Protein AF-A0A7V6V435-F1 (afdb_monomer_lite)

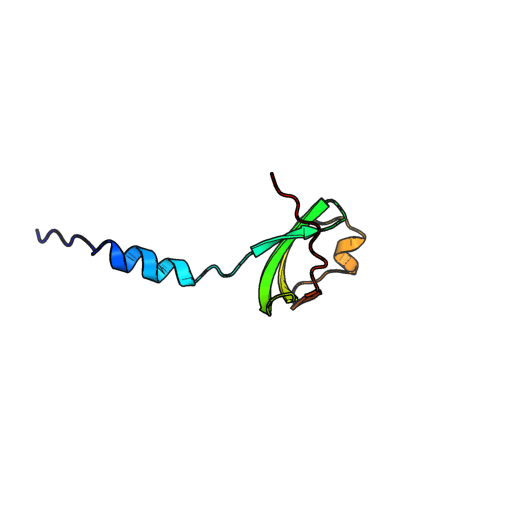Radius of gyration: 17.3 Å; chains: 1; bounding box: 35×49×34 Å

Foldseek 3Di:
DDDDDPDVVVVVVVVVPCLWDWDQDPQRWIFTWHDPDPFKTATQGTPGDDPVVPVVDDHRDIDRDPDPPPDD

Sequence (72 aa):
MILYIEDPTQLFAHDEKDKNVYLSLPSGGVVCAEPLSSREYSICSVISTDPRDYMLIQPGDRLEVTLKKITK

Structure (mmCIF, N/CA/C/O backbone):
data_AF-A0A7V6V435-F1
#
_entry.id   AF-A0A7V6V435-F1
#
loop_
_atom_site.group_PDB
_atom_site.id
_atom_site.type_symbol
_atom_site.label_atom_id
_atom_site.label_alt_id
_atom_site.label_comp_id
_atom_site.label_asym_id
_atom_site.label_entity_id
_atom_site.label_seq_id
_atom_site.pdbx_PDB_ins_code
_atom_site.Cartn_x
_atom_site.Cartn_y
_atom_site.Cartn_z
_atom_site.occupancy
_atom_site.B_iso_or_equiv
_atom_site.auth_seq_id
_atom_site.auth_comp_id
_atom_site.auth_asym_id
_atom_site.auth_atom_id
_atom_site.pdbx_PDB_model_num
ATOM 1 N N . MET A 1 1 ? -23.719 39.732 16.666 1.00 50.62 1 MET A N 1
ATOM 2 C CA . MET A 1 1 ? -22.703 38.765 16.207 1.00 50.62 1 MET A CA 1
ATOM 3 C C . MET A 1 1 ? -22.703 37.625 17.204 1.00 50.62 1 MET A C 1
ATOM 5 O O . MET A 1 1 ? -22.394 37.869 18.361 1.00 50.62 1 MET A O 1
ATOM 9 N N . ILE A 1 2 ? -23.179 36.448 16.808 1.00 51.12 2 ILE A N 1
ATOM 10 C CA . ILE A 1 2 ? -23.186 35.272 17.684 1.00 51.12 2 ILE A CA 1
ATOM 11 C C . ILE A 1 2 ? -21.853 34.564 17.444 1.00 51.12 2 ILE A C 1
ATOM 13 O O . ILE A 1 2 ? -21.571 34.171 16.316 1.00 51.12 2 ILE A O 1
ATOM 17 N N . LEU A 1 3 ? -21.014 34.482 18.474 1.00 53.78 3 LEU A N 1
ATOM 18 C CA . LEU A 1 3 ? -19.783 33.697 18.446 1.00 53.78 3 LEU A CA 1
ATOM 19 C C . LEU A 1 3 ? -20.166 32.253 18.765 1.00 53.78 3 LEU A C 1
ATOM 21 O O . LEU A 1 3 ? -20.403 31.911 19.920 1.00 53.78 3 LEU A O 1
ATOM 25 N N . TYR A 1 4 ? -20.301 31.440 17.721 1.00 65.69 4 TYR A N 1
ATOM 26 C CA . TYR A 1 4 ? -20.457 29.998 17.849 1.00 65.69 4 TYR A CA 1
ATOM 27 C C . TYR A 1 4 ? -19.057 29.398 17.968 1.00 65.69 4 TYR A C 1
ATOM 29 O O . TYR A 1 4 ? -18.285 29.422 17.012 1.00 65.69 4 TYR A O 1
ATOM 37 N N . ILE A 1 5 ? -18.701 28.964 19.174 1.00 67.75 5 ILE A N 1
ATOM 38 C CA . ILE A 1 5 ? -17.463 28.230 19.426 1.00 67.75 5 ILE A CA 1
ATOM 39 C C . ILE A 1 5 ? -17.861 26.763 19.357 1.00 67.75 5 ILE A C 1
ATOM 41 O O . ILE A 1 5 ? -18.595 26.289 20.224 1.00 67.75 5 ILE A O 1
ATOM 45 N N . GLU A 1 6 ? -17.451 26.086 18.287 1.00 63.78 6 GLU A N 1
ATOM 46 C CA . GLU A 1 6 ? -17.654 24.646 18.155 1.00 63.78 6 GLU A CA 1
ATOM 47 C C . GLU A 1 6 ? -17.014 23.924 19.342 1.00 63.78 6 GLU A C 1
ATOM 49 O O . GLU A 1 6 ? -15.896 24.235 19.764 1.00 63.78 6 GLU A O 1
ATOM 54 N N . ASP A 1 7 ? -17.766 22.983 19.907 1.00 64.94 7 ASP A N 1
ATOM 55 C CA . ASP A 1 7 ? -17.321 22.163 21.022 1.00 64.94 7 ASP A CA 1
ATOM 56 C C . ASP A 1 7 ? -16.131 21.313 20.534 1.00 64.94 7 ASP A C 1
ATOM 58 O O . ASP A 1 7 ? -16.271 20.604 19.532 1.00 64.94 7 ASP A O 1
ATOM 62 N N . PRO A 1 8 ? -14.948 21.361 21.179 1.00 62.47 8 PRO A N 1
ATOM 63 C CA . PRO A 1 8 ? -13.742 20.682 20.690 1.00 62.47 8 PRO A CA 1
ATOM 64 C C . PRO A 1 8 ? -13.923 19.167 20.543 1.00 62.47 8 PRO A C 1
ATOM 66 O O . PRO A 1 8 ? -13.167 18.518 19.828 1.00 62.47 8 PRO A O 1
ATOM 69 N N . THR A 1 9 ? -14.947 18.602 21.181 1.00 63.47 9 THR A N 1
ATOM 70 C CA . THR A 1 9 ? -15.355 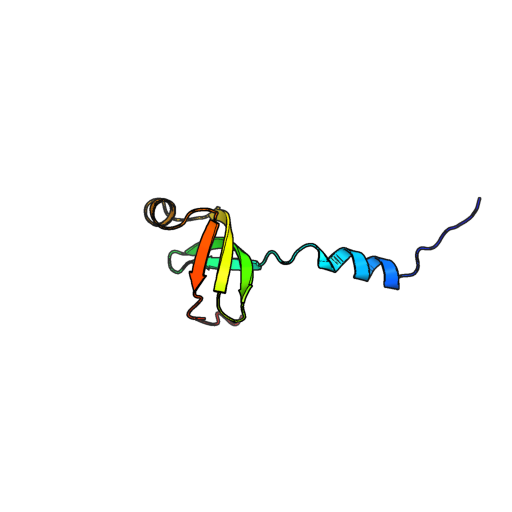17.202 21.042 1.00 63.47 9 THR A CA 1
ATOM 71 C C . THR A 1 9 ? -15.922 16.855 19.658 1.00 63.47 9 THR A C 1
ATOM 73 O O . THR A 1 9 ? -15.777 15.715 19.221 1.00 63.47 9 THR A O 1
ATOM 76 N N . GLN A 1 10 ? -16.502 17.812 18.924 1.00 58.53 10 GLN A N 1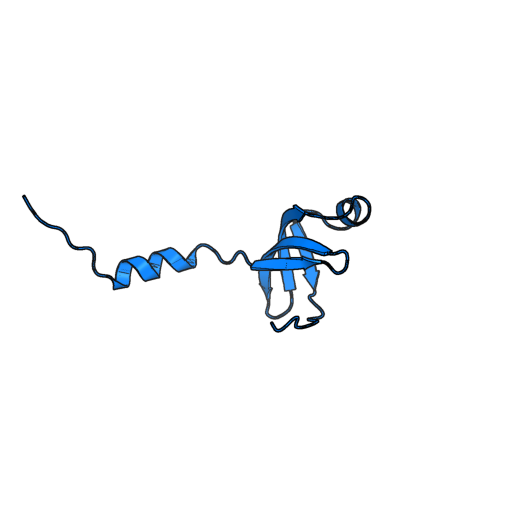
ATOM 77 C CA . GLN A 1 10 ? -17.025 17.590 17.568 1.00 58.53 10 GLN A CA 1
ATOM 78 C C . GLN A 1 10 ? -15.927 17.537 16.499 1.00 58.53 10 GLN A C 1
ATOM 80 O O . GLN A 1 10 ? -16.097 16.841 15.498 1.00 58.53 10 GLN A O 1
ATOM 85 N N . LEU A 1 11 ? -14.783 18.190 16.733 1.00 57.69 11 LEU A N 1
ATOM 86 C CA . LEU A 1 11 ? -13.613 18.102 15.851 1.00 57.69 11 LEU A CA 1
ATOM 87 C C . LEU A 1 11 ? -13.073 16.667 15.783 1.00 57.69 11 LEU A C 1
ATOM 89 O O . LEU A 1 11 ? -12.773 16.171 14.703 1.00 57.69 11 LEU A O 1
ATOM 93 N N . PHE A 1 12 ? -13.042 15.964 16.919 1.00 55.16 12 PHE A N 1
ATOM 94 C CA . PHE A 1 12 ? -12.576 14.575 16.976 1.00 55.16 12 PHE A CA 1
ATOM 95 C C . PHE A 1 12 ? -13.525 13.580 16.295 1.00 55.16 12 PHE A C 1
ATOM 97 O O . PHE A 1 12 ? -13.083 12.531 15.839 1.00 55.16 12 PHE A O 1
ATOM 104 N N . ALA A 1 13 ? -14.819 13.898 16.183 1.00 55.59 13 ALA A N 1
ATOM 105 C CA . ALA A 1 13 ? -15.790 13.031 15.514 1.00 55.59 13 ALA A CA 1
ATOM 106 C C . ALA A 1 13 ? -15.636 13.022 13.979 1.00 55.59 13 ALA A C 1
ATOM 108 O O . ALA A 1 13 ? -16.161 12.133 13.313 1.00 55.59 13 ALA A O 1
ATOM 109 N N . HIS A 1 14 ? -14.931 14.001 13.400 1.00 53.34 14 HIS A N 1
ATOM 110 C CA . HIS A 1 14 ? -14.651 14.046 11.960 1.00 53.34 14 HIS A CA 1
ATOM 111 C C . HIS A 1 14 ? -13.371 13.302 11.551 1.00 53.34 14 HIS A C 1
ATOM 113 O O . HIS A 1 14 ? -13.202 13.022 10.365 1.00 53.34 14 HIS A O 1
ATOM 119 N N . ASP A 1 15 ? -12.526 12.912 12.508 1.00 53.94 15 ASP A N 1
ATOM 120 C CA . ASP A 1 15 ? -11.284 12.163 12.256 1.00 53.94 15 ASP A CA 1
ATOM 121 C C . ASP A 1 15 ? -11.518 10.658 12.005 1.00 53.94 15 ASP A C 1
ATOM 123 O O . ASP A 1 15 ? -10.622 9.935 11.580 1.00 53.94 15 ASP A O 1
ATOM 127 N N . GLU A 1 16 ? -12.742 10.148 12.196 1.00 51.66 16 GLU A N 1
ATOM 128 C CA . GLU A 1 16 ? -13.054 8.730 11.943 1.00 51.66 16 GLU A CA 1
ATOM 129 C C . GLU A 1 16 ? -13.082 8.344 10.447 1.00 51.66 16 GLU A C 1
ATOM 131 O O . GLU A 1 16 ? -13.309 7.174 10.116 1.00 51.66 16 GLU A O 1
ATOM 136 N N . LYS A 1 17 ? -12.866 9.298 9.528 1.00 53.66 17 LYS A N 1
ATOM 137 C CA . LYS A 1 17 ? -13.029 9.089 8.079 1.00 53.66 17 LYS A CA 1
ATOM 138 C C . LYS A 1 17 ? -11.772 8.737 7.291 1.00 53.66 17 LYS A C 1
ATOM 140 O O . LYS A 1 17 ? -11.926 8.276 6.165 1.00 53.66 17 LYS A O 1
ATOM 145 N N . ASP A 1 18 ? -10.577 8.820 7.862 1.00 56.34 18 ASP A N 1
ATOM 146 C CA . ASP A 1 18 ? -9.356 8.389 7.174 1.00 56.34 18 ASP A CA 1
ATOM 147 C C . ASP A 1 18 ? -8.798 7.107 7.796 1.00 56.34 18 ASP A C 1
ATOM 149 O O . ASP A 1 18 ? -7.734 7.076 8.407 1.00 56.34 18 ASP A O 1
ATOM 153 N N . LYS A 1 19 ? -9.490 5.980 7.580 1.00 68.12 19 LYS A N 1
ATOM 154 C CA . LYS A 1 19 ? -8.920 4.639 7.840 1.00 68.12 19 LYS A CA 1
ATOM 155 C C . LYS A 1 19 ? -7.881 4.235 6.783 1.00 68.12 19 LYS A C 1
ATOM 157 O O . LYS A 1 19 ? -7.604 3.057 6.598 1.00 68.12 19 LYS A O 1
ATOM 162 N N . ASN A 1 20 ? -7.313 5.206 6.085 1.00 74.50 20 ASN A N 1
ATOM 163 C CA . ASN A 1 20 ? -6.312 5.020 5.057 1.00 74.50 20 ASN A CA 1
ATOM 164 C C . ASN A 1 20 ? -4.935 4.923 5.715 1.00 74.50 20 ASN A C 1
ATOM 166 O O . ASN A 1 20 ? -4.436 5.882 6.302 1.00 74.50 20 ASN A O 1
ATOM 170 N N . VAL A 1 21 ? -4.316 3.750 5.631 1.00 81.31 21 VAL A N 1
ATOM 171 C CA . VAL A 1 21 ? -2.981 3.487 6.168 1.00 81.31 21 VAL A CA 1
ATOM 172 C C . VAL A 1 21 ? -1.979 3.478 5.024 1.00 81.31 21 VAL A C 1
ATOM 174 O O . VAL A 1 21 ? -2.159 2.791 4.020 1.00 81.31 21 VAL A O 1
ATOM 177 N N . TYR A 1 22 ? -0.885 4.212 5.193 1.00 83.75 22 TYR A N 1
ATOM 178 C CA . TYR A 1 22 ? 0.237 4.170 4.264 1.00 83.75 22 TYR A CA 1
ATOM 179 C C . TYR A 1 22 ? 1.153 2.998 4.625 1.00 83.75 22 TYR A C 1
ATOM 181 O O . TYR A 1 22 ? 1.717 2.951 5.719 1.00 83.75 22 TYR A O 1
ATOM 189 N N . LEU A 1 23 ? 1.301 2.049 3.706 1.00 80.25 23 LEU A N 1
ATOM 190 C CA . LEU A 1 23 ? 2.159 0.879 3.849 1.00 80.25 23 LEU A CA 1
ATOM 191 C C . LEU A 1 23 ? 3.347 0.988 2.896 1.00 80.25 23 LEU A C 1
ATOM 193 O O . LEU A 1 23 ? 3.196 1.315 1.718 1.00 80.25 23 LEU A O 1
ATOM 197 N N . SER A 1 24 ? 4.535 0.679 3.408 1.00 83.44 24 SER A N 1
ATOM 198 C CA . SER A 1 24 ? 5.734 0.539 2.586 1.00 83.44 24 SER A CA 1
ATOM 199 C C . SER A 1 24 ? 5.828 -0.883 2.041 1.00 83.44 24 SER A C 1
ATOM 201 O O . SER A 1 24 ? 5.800 -1.854 2.801 1.00 83.44 24 SER A O 1
ATOM 203 N N . LEU A 1 25 ? 5.953 -1.001 0.724 1.00 81.00 25 LEU A N 1
ATOM 204 C CA . LEU A 1 25 ? 6.194 -2.261 0.036 1.00 81.00 25 LEU A CA 1
ATOM 205 C C . LEU A 1 25 ? 7.655 -2.710 0.223 1.00 81.00 25 LEU A C 1
ATOM 207 O O . LEU A 1 25 ? 8.536 -1.869 0.414 1.00 81.00 25 LEU A O 1
ATOM 211 N N . PRO A 1 26 ? 7.953 -4.020 0.124 1.00 76.25 26 PRO A N 1
ATOM 212 C CA . PRO A 1 26 ? 9.322 -4.538 0.226 1.00 76.25 26 PRO A CA 1
ATOM 213 C C . PRO A 1 26 ? 10.294 -3.978 -0.823 1.00 76.25 26 PRO A C 1
ATOM 215 O O . PRO A 1 26 ? 11.493 -3.915 -0.564 1.00 76.25 26 PRO A O 1
ATOM 218 N N . SER A 1 27 ? 9.786 -3.561 -1.982 1.00 76.38 27 SER A N 1
ATOM 219 C CA . SER A 1 27 ? 10.530 -2.854 -3.033 1.00 76.38 27 SER A CA 1
ATOM 220 C C . SER A 1 27 ? 10.910 -1.418 -2.675 1.00 76.38 27 SER A C 1
ATOM 222 O O . SER A 1 27 ? 11.742 -0.816 -3.342 1.00 76.38 27 SER A O 1
ATOM 224 N N . GLY A 1 28 ? 10.331 -0.856 -1.611 1.00 77.12 28 GLY A N 1
ATOM 225 C CA . GLY A 1 28 ? 10.477 0.554 -1.249 1.00 77.12 28 GLY A CA 1
ATOM 226 C C . GLY A 1 28 ? 9.355 1.447 -1.786 1.00 77.12 28 GLY A C 1
ATOM 227 O O . GLY A 1 28 ? 9.357 2.647 -1.516 1.00 77.12 28 GLY A O 1
ATOM 228 N N . GLY A 1 29 ? 8.379 0.874 -2.497 1.00 82.56 29 GLY A N 1
ATOM 229 C CA . GLY A 1 29 ? 7.145 1.563 -2.866 1.00 82.56 29 GLY A CA 1
ATOM 230 C C . GLY A 1 29 ? 6.282 1.946 -1.658 1.00 82.56 29 GLY A C 1
ATOM 231 O O . GLY A 1 29 ? 6.451 1.431 -0.553 1.00 82.56 29 GLY A O 1
ATOM 232 N N . VAL A 1 30 ? 5.325 2.843 -1.869 1.00 84.44 30 VAL A N 1
ATOM 233 C CA . VAL A 1 30 ? 4.327 3.273 -0.890 1.00 84.44 30 VAL A CA 1
ATOM 234 C C . VAL A 1 30 ? 2.935 3.077 -1.479 1.00 84.44 30 VAL A C 1
ATOM 236 O O . VAL A 1 30 ? 2.637 3.546 -2.582 1.00 84.44 30 VAL A O 1
ATOM 239 N N . VAL A 1 31 ? 2.068 2.417 -0.719 1.00 85.94 31 VAL A N 1
ATOM 240 C CA . VAL A 1 31 ? 0.658 2.218 -1.060 1.00 85.94 31 VAL A CA 1
ATOM 241 C C . VAL A 1 31 ? -0.230 2.744 0.055 1.00 85.94 31 VAL A C 1
ATOM 243 O O . VAL A 1 31 ? 0.118 2.669 1.231 1.00 85.94 31 VAL A O 1
ATOM 246 N N . CYS A 1 32 ? -1.378 3.282 -0.321 1.00 85.81 32 CYS A N 1
ATOM 247 C CA . CYS A 1 32 ? -2.466 3.591 0.586 1.00 85.81 32 CYS A CA 1
ATOM 248 C C . CYS A 1 32 ? -3.410 2.391 0.621 1.00 85.81 32 CYS A C 1
ATOM 250 O O . CYS A 1 32 ? -3.876 1.937 -0.430 1.00 85.81 32 CYS A O 1
ATOM 252 N N . ALA A 1 33 ? -3.682 1.872 1.810 1.00 85.88 33 ALA A N 1
ATOM 253 C CA . ALA A 1 33 ? -4.540 0.719 1.997 1.00 85.88 33 ALA A CA 1
ATOM 254 C C . ALA A 1 33 ? -5.477 0.903 3.192 1.00 85.88 33 ALA A C 1
ATOM 256 O O . ALA A 1 33 ? -5.101 1.464 4.220 1.00 85.88 33 ALA A O 1
ATOM 257 N N . GLU A 1 34 ? -6.688 0.380 3.071 1.00 85.06 34 GLU A N 1
ATOM 258 C CA . GLU A 1 34 ? -7.675 0.334 4.141 1.00 85.06 34 GLU A CA 1
ATOM 259 C C . GLU A 1 34 ? -7.571 -0.997 4.902 1.00 85.06 34 GLU A C 1
ATOM 261 O O . GLU A 1 34 ? -7.467 -2.059 4.281 1.00 85.06 34 GLU A O 1
ATOM 266 N N . PRO A 1 35 ? -7.604 -0.994 6.245 1.00 82.06 35 PRO A N 1
ATOM 267 C CA . PRO A 1 35 ? -7.600 -2.215 7.035 1.00 82.06 35 PRO A CA 1
ATOM 268 C C . PRO A 1 35 ? -8.937 -2.946 6.870 1.00 82.06 35 PRO A C 1
ATOM 270 O O . PRO A 1 35 ? -9.986 -2.448 7.279 1.00 82.06 35 PRO A O 1
ATOM 273 N N . LEU A 1 36 ? -8.894 -4.153 6.305 1.00 80.62 36 LEU A N 1
ATOM 274 C CA . LEU A 1 36 ? -10.062 -5.028 6.176 1.00 80.62 36 LEU A CA 1
ATOM 275 C C . LEU A 1 36 ? -10.228 -5.912 7.425 1.00 80.62 36 LEU A C 1
ATOM 277 O O . LEU A 1 36 ? -11.341 -6.178 7.870 1.00 80.62 36 LEU A O 1
ATOM 281 N N . SER A 1 37 ? -9.105 -6.360 7.996 1.00 76.50 37 SER A N 1
ATOM 282 C CA . SER A 1 37 ? -9.027 -7.222 9.182 1.00 76.50 37 SER A CA 1
ATOM 283 C C . SER A 1 37 ? -7.712 -6.978 9.939 1.00 76.50 37 SER A C 1
ATOM 285 O O . SER A 1 37 ? -6.878 -6.185 9.512 1.00 76.50 37 SER A O 1
ATOM 287 N N . SER A 1 38 ? -7.473 -7.667 11.060 1.00 71.75 38 SER A N 1
ATOM 288 C CA . SER A 1 38 ? -6.285 -7.464 11.912 1.00 71.75 38 SER A CA 1
ATOM 289 C C . SER A 1 38 ? -4.932 -7.701 11.217 1.00 71.75 38 SER A C 1
ATOM 291 O O . SER A 1 38 ? -3.898 -7.349 11.783 1.00 71.75 38 SER A O 1
ATOM 293 N N . ARG A 1 39 ? -4.914 -8.331 10.035 1.00 74.25 39 ARG A N 1
ATOM 294 C CA . ARG A 1 39 ? -3.701 -8.611 9.238 1.00 74.25 39 ARG A CA 1
ATOM 295 C C . ARG A 1 39 ? -3.871 -8.399 7.735 1.00 74.25 39 ARG A C 1
ATOM 297 O O . ARG A 1 39 ? -2.924 -8.613 6.983 1.00 74.25 39 ARG A O 1
ATOM 304 N N . GLU A 1 40 ? -5.057 -7.988 7.308 1.00 80.19 40 GLU A N 1
ATOM 305 C CA . GLU A 1 40 ? -5.391 -7.847 5.896 1.00 80.19 40 GLU A CA 1
ATOM 306 C C . GLU A 1 40 ? -5.727 -6.398 5.597 1.00 80.19 40 GLU A C 1
ATOM 308 O O . GLU A 1 40 ? -6.515 -5.767 6.308 1.00 80.19 40 GLU A O 1
ATOM 313 N N . TYR A 1 41 ? -5.148 -5.901 4.516 1.00 84.25 41 TYR A N 1
ATOM 314 C CA . TYR A 1 41 ? -5.351 -4.549 4.034 1.00 84.25 41 TYR A CA 1
ATOM 315 C C . TYR A 1 41 ? -5.784 -4.609 2.574 1.00 84.25 41 TYR A C 1
ATOM 317 O O . TYR A 1 41 ? -5.233 -5.375 1.787 1.00 84.25 41 TYR A O 1
ATOM 325 N N . SER A 1 42 ? -6.780 -3.813 2.211 1.00 84.75 42 SER A N 1
ATOM 326 C CA . SER A 1 42 ? -7.216 -3.635 0.830 1.00 84.75 42 SER A CA 1
ATOM 327 C C . SER A 1 42 ? -6.551 -2.394 0.265 1.00 84.75 42 SER A C 1
ATOM 329 O O . SER A 1 42 ? -6.645 -1.323 0.857 1.00 84.75 42 SER A O 1
ATOM 331 N N . ILE A 1 43 ? -5.875 -2.512 -0.869 1.00 86.25 43 ILE A N 1
ATOM 332 C CA . ILE A 1 43 ? -5.176 -1.382 -1.482 1.00 86.25 43 ILE A CA 1
ATOM 333 C C . ILE A 1 43 ? -6.202 -0.426 -2.081 1.00 86.25 43 ILE A C 1
ATOM 335 O O . ILE A 1 43 ? -6.984 -0.820 -2.941 1.00 86.25 43 ILE A O 1
ATOM 339 N N . CYS A 1 44 ? -6.168 0.838 -1.678 1.00 84.31 44 CYS A N 1
ATOM 340 C CA . CYS A 1 44 ? -7.020 1.880 -2.247 1.00 84.31 44 CYS A CA 1
ATOM 341 C C . CYS A 1 44 ? -6.297 2.631 -3.361 1.00 84.31 44 CYS A C 1
ATOM 343 O O . CYS A 1 44 ? -6.871 2.892 -4.417 1.00 84.31 44 CYS A O 1
ATOM 345 N N . SER A 1 45 ? -5.021 2.963 -3.153 1.00 83.06 45 SER A N 1
ATOM 346 C CA . SER A 1 45 ? -4.217 3.641 -4.166 1.00 83.06 45 SER A CA 1
ATOM 347 C C . SER A 1 45 ? -2.735 3.296 -4.061 1.00 83.06 45 SER A C 1
ATOM 349 O O . SER A 1 45 ? -2.186 3.085 -2.981 1.00 83.06 45 SER A O 1
ATOM 351 N N . VAL A 1 46 ? -2.068 3.241 -5.212 1.00 82.94 46 VAL A N 1
ATOM 352 C CA . VAL A 1 46 ? -0.618 3.050 -5.302 1.00 82.94 46 VAL A CA 1
ATOM 353 C C . VAL A 1 46 ? 0.015 4.419 -5.513 1.00 82.94 46 VAL A C 1
ATOM 355 O O . VAL A 1 46 ? -0.261 5.077 -6.513 1.00 82.94 46 VAL A O 1
ATOM 358 N N . ILE A 1 47 ? 0.830 4.866 -4.558 1.00 83.19 47 ILE A N 1
ATOM 359 C CA . ILE A 1 47 ? 1.429 6.211 -4.570 1.00 83.19 47 ILE A CA 1
ATOM 360 C C . ILE A 1 47 ? 2.778 6.174 -5.275 1.00 83.19 47 ILE A C 1
ATOM 362 O O . ILE A 1 47 ? 3.094 7.035 -6.090 1.00 83.19 47 ILE A O 1
ATOM 366 N N . SER A 1 48 ? 3.580 5.166 -4.949 1.00 80.31 48 SER A N 1
ATOM 367 C CA . SER A 1 48 ? 4.890 4.938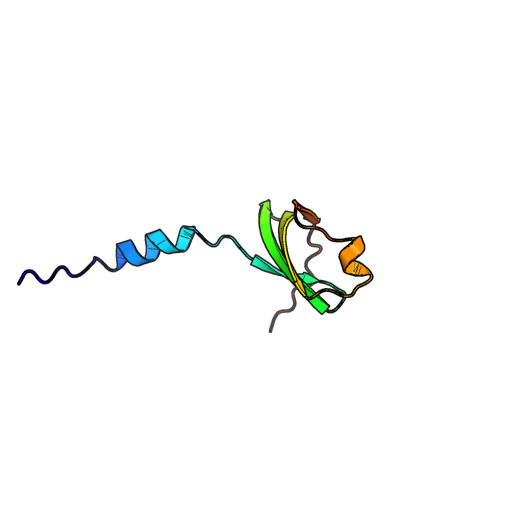 -5.539 1.00 80.31 48 SER A CA 1
ATOM 368 C C . SER A 1 48 ? 5.150 3.444 -5.544 1.00 80.31 48 SER A C 1
ATOM 370 O O . SER A 1 48 ? 4.923 2.776 -4.542 1.00 80.31 48 SER A O 1
ATOM 372 N N . THR A 1 49 ? 5.602 2.889 -6.655 1.00 80.81 49 THR A N 1
ATOM 373 C CA . THR A 1 49 ? 6.024 1.491 -6.708 1.00 80.81 49 THR A CA 1
ATOM 374 C C . THR A 1 49 ? 6.962 1.293 -7.885 1.00 80.81 49 THR A C 1
ATOM 376 O O . THR A 1 49 ? 6.947 2.078 -8.838 1.00 80.81 49 THR A O 1
ATOM 379 N N . ASP A 1 50 ? 7.776 0.246 -7.830 1.00 82.56 50 ASP A N 1
ATOM 380 C CA . ASP A 1 50 ? 8.625 -0.118 -8.953 1.00 82.56 50 ASP A CA 1
ATOM 381 C C . ASP A 1 50 ? 7.777 -0.630 -10.133 1.00 82.56 50 ASP A C 1
ATOM 383 O O . ASP A 1 50 ? 6.751 -1.282 -9.926 1.00 82.56 50 ASP A O 1
ATOM 387 N N . PRO A 1 51 ? 8.203 -0.434 -11.396 1.00 78.44 51 PRO A N 1
ATOM 388 C CA . PRO A 1 51 ? 7.429 -0.862 -12.568 1.00 78.44 51 PRO A CA 1
ATOM 389 C C . PRO A 1 51 ? 7.099 -2.361 -12.602 1.00 78.44 51 PRO A C 1
ATOM 391 O O . PRO A 1 51 ? 6.093 -2.765 -13.181 1.00 78.44 51 PRO A O 1
ATOM 394 N N . ARG A 1 52 ? 7.952 -3.197 -11.996 1.00 79.94 52 ARG A N 1
ATOM 395 C CA . ARG A 1 52 ? 7.708 -4.643 -11.870 1.00 79.94 52 ARG A CA 1
ATOM 396 C C . ARG A 1 52 ? 6.608 -4.951 -10.858 1.00 79.94 52 ARG A C 1
ATOM 398 O O . ARG A 1 52 ? 5.801 -5.841 -11.103 1.00 79.94 52 ARG A O 1
ATOM 405 N N . ASP A 1 53 ? 6.556 -4.187 -9.775 1.00 73.69 53 ASP A N 1
ATOM 406 C CA . ASP A 1 53 ? 5.594 -4.365 -8.692 1.00 73.69 53 ASP A CA 1
ATOM 407 C C . ASP A 1 53 ? 4.232 -3.775 -9.043 1.00 73.69 53 ASP A C 1
ATOM 409 O O . ASP A 1 53 ? 3.211 -4.319 -8.637 1.00 73.69 53 ASP A O 1
ATOM 413 N N . TYR A 1 54 ? 4.191 -2.727 -9.870 1.00 75.75 54 TYR A N 1
ATOM 414 C CA . TYR A 1 54 ? 2.937 -2.160 -10.371 1.00 75.75 54 TYR A CA 1
ATOM 415 C C . TYR A 1 54 ? 2.081 -3.182 -11.134 1.00 75.75 54 TYR A C 1
ATOM 417 O O . TYR A 1 54 ? 0.857 -3.117 -11.105 1.00 75.75 54 TYR A O 1
ATOM 425 N N . MET A 1 55 ? 2.709 -4.152 -11.810 1.00 79.31 55 MET A N 1
ATOM 426 C CA . MET A 1 55 ? 1.966 -5.220 -12.491 1.00 79.31 55 MET A CA 1
ATOM 427 C C . MET A 1 55 ? 1.385 -6.260 -11.528 1.00 79.31 55 MET A C 1
ATOM 429 O O . MET A 1 55 ? 0.431 -6.945 -11.887 1.00 79.31 55 MET A O 1
ATOM 433 N N . LEU A 1 56 ? 1.965 -6.390 -10.335 1.00 79.50 56 LEU A N 1
ATOM 434 C CA . LEU A 1 56 ? 1.595 -7.386 -9.330 1.00 79.50 56 LEU A CA 1
ATOM 435 C C . LEU A 1 56 ? 0.657 -6.828 -8.257 1.00 79.50 56 LEU A C 1
ATOM 437 O O . LEU A 1 56 ? 0.048 -7.609 -7.535 1.00 79.50 56 LEU A O 1
ATOM 441 N N . ILE A 1 57 ? 0.598 -5.503 -8.122 1.00 77.44 57 ILE A N 1
ATOM 442 C CA . ILE A 1 57 ? -0.082 -4.808 -7.035 1.00 77.44 57 ILE A CA 1
ATOM 443 C C . ILE A 1 57 ? -0.985 -3.736 -7.634 1.00 77.44 57 ILE A C 1
ATOM 445 O O . ILE A 1 57 ? -0.508 -2.700 -8.105 1.00 77.44 57 ILE A O 1
ATOM 449 N N . GLN A 1 58 ? -2.291 -3.973 -7.583 1.00 80.56 58 GLN A N 1
ATOM 450 C CA . GLN A 1 58 ? -3.303 -3.073 -8.116 1.00 80.56 58 GLN A CA 1
ATOM 451 C C . GLN A 1 58 ? -4.262 -2.589 -7.018 1.00 80.56 58 GLN A C 1
ATOM 453 O O . GLN A 1 58 ? -4.458 -3.256 -6.000 1.00 80.56 58 GLN A O 1
ATOM 458 N N . PRO A 1 59 ? -4.888 -1.414 -7.197 1.00 82.81 59 PRO A N 1
ATOM 459 C CA . PRO A 1 59 ? -6.003 -1.001 -6.353 1.00 82.81 59 PRO A CA 1
ATOM 460 C C . PRO A 1 59 ? -7.107 -2.068 -6.332 1.00 82.81 59 PRO A C 1
ATOM 462 O O . PRO A 1 59 ? -7.529 -2.551 -7.380 1.00 82.81 59 PRO A O 1
ATOM 465 N N . GLY A 1 60 ? -7.583 -2.419 -5.140 1.00 80.81 60 GLY A N 1
ATOM 466 C CA . GLY A 1 60 ? -8.545 -3.496 -4.900 1.00 80.81 60 GLY A CA 1
ATOM 467 C C . GLY A 1 60 ? -7.912 -4.836 -4.518 1.00 80.81 60 GLY A C 1
ATOM 468 O O . GLY A 1 60 ? -8.621 -5.707 -4.008 1.00 80.81 60 GLY A O 1
ATOM 469 N N . ASP A 1 61 ? -6.598 -4.998 -4.694 1.00 83.75 61 ASP A N 1
ATOM 470 C CA . ASP A 1 61 ? -5.901 -6.189 -4.217 1.00 83.75 61 ASP A CA 1
ATOM 471 C C . ASP A 1 61 ? -5.830 -6.218 -2.690 1.00 83.75 61 ASP A C 1
ATOM 473 O O . ASP A 1 61 ? -5.768 -5.191 -2.005 1.00 83.75 61 ASP A O 1
ATOM 477 N N . ARG A 1 62 ? -5.822 -7.438 -2.149 1.00 82.50 62 ARG A N 1
ATOM 478 C CA . ARG A 1 62 ? -5.680 -7.689 -0.715 1.00 82.50 62 ARG A CA 1
ATOM 479 C C . ARG A 1 62 ? -4.234 -8.031 -0.401 1.00 82.50 62 ARG A C 1
ATOM 481 O O . ARG A 1 62 ? -3.691 -9.004 -0.916 1.00 82.50 62 ARG A O 1
ATOM 488 N N . LEU A 1 63 ? -3.634 -7.245 0.480 1.00 74.81 63 LEU A N 1
ATOM 489 C CA . LEU A 1 63 ? -2.320 -7.491 1.049 1.00 74.81 63 LEU A CA 1
ATOM 490 C C . LEU A 1 63 ? -2.473 -8.106 2.437 1.00 74.81 63 LEU A C 1
ATOM 492 O O . LEU A 1 63 ? -2.985 -7.474 3.363 1.00 74.81 63 LEU A O 1
ATOM 496 N N . GLU A 1 64 ? -1.973 -9.328 2.591 1.00 74.31 64 GLU A N 1
ATOM 497 C CA . GLU A 1 64 ? -1.723 -9.908 3.906 1.00 74.31 64 GLU A CA 1
ATOM 498 C C . GLU A 1 64 ? -0.357 -9.417 4.397 1.00 74.31 64 GLU A C 1
ATOM 500 O O . GLU A 1 64 ? 0.696 -9.733 3.833 1.00 74.31 64 GLU A O 1
ATOM 505 N N . VAL A 1 65 ? -0.353 -8.584 5.437 1.00 64.88 65 VAL A N 1
ATOM 506 C CA . VAL A 1 65 ? 0.887 -7.973 5.916 1.00 64.88 65 VAL A CA 1
ATOM 507 C C . VAL A 1 65 ? 1.604 -8.954 6.838 1.00 64.88 65 VAL A C 1
ATOM 509 O O . VAL A 1 65 ? 1.271 -9.099 8.015 1.00 64.88 65 VAL A O 1
ATOM 512 N N . THR A 1 66 ? 2.675 -9.571 6.332 1.00 58.81 66 THR A N 1
ATOM 513 C CA . THR A 1 66 ? 3.716 -10.152 7.192 1.00 58.81 66 THR A CA 1
ATOM 514 C C . THR A 1 66 ? 4.543 -8.997 7.760 1.00 58.81 66 THR A C 1
ATOM 516 O O . THR A 1 66 ? 5.543 -8.585 7.178 1.00 58.81 66 THR A O 1
ATOM 519 N N . LEU A 1 67 ? 4.069 -8.401 8.858 1.00 48.59 67 LEU A N 1
ATOM 520 C CA . LEU A 1 67 ? 4.652 -7.208 9.482 1.00 48.59 67 LEU A CA 1
ATOM 521 C C . L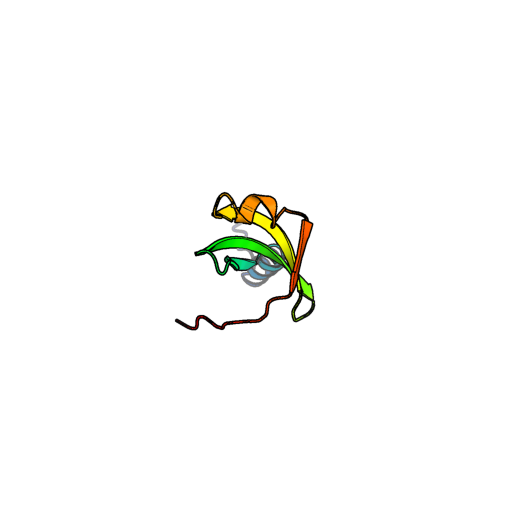EU A 1 67 ? 6.160 -7.381 9.748 1.00 48.59 67 LEU A C 1
ATOM 523 O O . LEU A 1 67 ? 6.559 -7.922 10.779 1.00 48.59 67 LEU A O 1
ATOM 527 N N . LYS A 1 68 ? 7.019 -6.8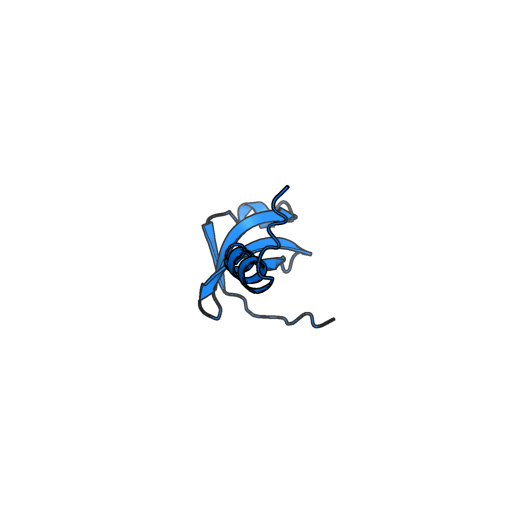19 8.889 1.00 42.50 68 LYS A N 1
ATOM 528 C CA . LYS A 1 68 ? 8.320 -6.320 9.342 1.00 42.50 68 LYS A CA 1
ATOM 529 C C . LYS A 1 68 ? 8.097 -4.913 9.869 1.00 42.50 68 LYS A C 1
ATOM 531 O O . LYS A 1 68 ? 8.082 -3.940 9.126 1.00 42.50 68 LYS A O 1
ATOM 536 N N . LYS A 1 69 ? 7.874 -4.846 11.180 1.00 34.19 69 LYS A N 1
ATOM 537 C CA . LYS A 1 69 ? 7.823 -3.621 11.978 1.00 34.19 69 LYS A CA 1
ATOM 538 C C . LYS A 1 69 ? 9.098 -2.806 11.706 1.00 34.19 69 LYS A C 1
ATOM 540 O O . LYS A 1 69 ? 10.150 -3.118 12.259 1.00 34.19 69 LYS A O 1
ATOM 545 N N . ILE A 1 70 ? 9.030 -1.778 10.862 1.00 47.16 70 ILE A N 1
ATOM 546 C CA . ILE A 1 70 ? 10.057 -0.732 10.843 1.00 47.16 70 ILE A CA 1
ATOM 547 C C . ILE A 1 70 ? 9.629 0.271 11.907 1.00 47.16 70 ILE A C 1
ATOM 549 O O . ILE A 1 70 ? 8.937 1.249 11.651 1.00 47.16 70 ILE A O 1
ATOM 553 N N . THR A 1 71 ? 9.968 -0.072 13.145 1.00 36.19 71 THR A N 1
ATOM 554 C CA . THR A 1 71 ? 9.953 0.861 14.270 1.00 36.19 71 THR A CA 1
ATOM 555 C C . THR A 1 71 ? 11.055 1.882 13.992 1.00 36.19 71 THR A C 1
ATOM 557 O O . THR A 1 71 ? 12.198 1.473 13.776 1.00 36.19 71 THR A O 1
ATOM 560 N N . LYS A 1 72 ? 10.717 3.170 13.946 1.00 33.12 72 LYS A N 1
ATOM 561 C CA . LYS A 1 72 ? 11.701 4.253 14.003 1.00 33.12 72 LYS A CA 1
ATOM 562 C C . LYS A 1 72 ? 11.695 4.846 15.402 1.00 33.12 72 LYS A C 1
ATOM 564 O O . LYS A 1 72 ? 10.587 4.912 15.980 1.00 33.12 72 LYS A O 1
#

Secondary structure (DSSP, 8-state):
-------HHHHHHTGGG---EEEE-TTS-EEEEEE-SSSEEEEEEEEE--HHHHTT--TTPEEE--------

pLDDT: mean 70.81, std 14.2, range [33.12, 86.25]